Protein AF-A0A2G6JBA5-F1 (afdb_monomer)

Sequence (86 aa):
MLRFGLILLVLPALALMVVFYMDQAAVDACLDQGGSYNYDLAECDQNAQHPFKPLMARHPLLINGAMLLSVVGLLMCMKGLLWRPR

Structure (mmCIF, N/CA/C/O backbone):
data_AF-A0A2G6JBA5-F1
#
_entry.id   AF-A0A2G6JBA5-F1
#
loop_
_atom_site.group_PDB
_atom_site.id
_atom_site.type_symbol
_atom_site.label_atom_id
_atom_site.label_alt_id
_atom_site.label_comp_id
_atom_site.label_asym_id
_atom_site.label_entity_id
_atom_site.label_seq_id
_atom_site.pdbx_PDB_ins_code
_atom_site.Cartn_x
_atom_site.Cartn_y
_atom_site.Cartn_z
_atom_site.occupancy
_atom_site.B_iso_or_equiv
_atom_site.auth_seq_id
_atom_site.auth_comp_id
_atom_site.auth_asym_id
_atom_site.auth_atom_id
_atom_site.pdbx_PDB_model_num
ATOM 1 N N . MET A 1 1 ? 13.750 -5.498 -24.170 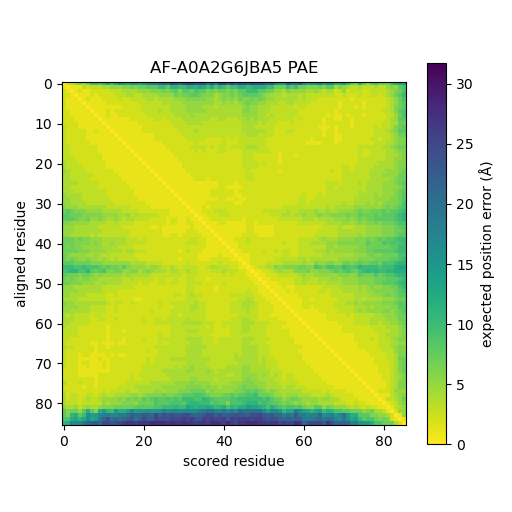1.00 77.19 1 MET A N 1
ATOM 2 C CA . MET A 1 1 ? 13.856 -4.509 -23.070 1.00 77.19 1 MET A CA 1
ATOM 3 C C . MET A 1 1 ? 12.543 -3.787 -22.809 1.00 77.19 1 MET A C 1
ATOM 5 O O . MET A 1 1 ? 12.106 -3.813 -21.672 1.00 77.19 1 MET A O 1
ATOM 9 N N . LEU A 1 2 ? 11.863 -3.248 -23.830 1.00 88.81 2 LEU A N 1
ATOM 10 C CA . LEU A 1 2 ? 10.598 -2.520 -23.638 1.00 88.81 2 LEU A CA 1
ATOM 11 C C . LEU A 1 2 ? 9.477 -3.352 -22.977 1.00 88.81 2 LEU A C 1
ATOM 13 O O . LEU A 1 2 ? 8.853 -2.882 -22.038 1.00 88.81 2 LEU A O 1
ATOM 17 N N . ARG A 1 3 ? 9.263 -4.609 -23.405 1.00 91.94 3 ARG A N 1
ATOM 18 C CA . ARG A 1 3 ? 8.243 -5.501 -22.808 1.00 91.94 3 ARG A CA 1
ATOM 19 C C . ARG A 1 3 ? 8.469 -5.741 -21.310 1.00 91.94 3 ARG A C 1
ATOM 21 O O . ARG A 1 3 ? 7.548 -5.596 -20.522 1.00 91.94 3 ARG A O 1
ATOM 28 N N . PHE A 1 4 ? 9.703 -6.062 -20.923 1.00 93.38 4 PHE A N 1
ATOM 29 C CA . PHE A 1 4 ? 10.062 -6.275 -19.518 1.00 93.38 4 PHE A CA 1
ATOM 30 C C . PHE A 1 4 ? 9.994 -4.985 -18.695 1.00 93.38 4 PHE A C 1
ATOM 32 O O . PHE A 1 4 ? 9.513 -5.025 -17.571 1.00 93.38 4 PHE A O 1
ATOM 39 N N . GLY A 1 5 ? 10.406 -3.845 -19.263 1.00 93.88 5 GLY A N 1
ATOM 40 C CA . GLY A 1 5 ? 10.264 -2.542 -18.609 1.00 93.88 5 GLY A CA 1
ATOM 41 C C . GLY A 1 5 ? 8.801 -2.188 -18.333 1.00 93.88 5 GLY A C 1
ATOM 42 O O . GLY A 1 5 ? 8.486 -1.749 -17.236 1.00 93.88 5 GLY A O 1
ATOM 43 N N . LEU A 1 6 ? 7.896 -2.461 -19.282 1.00 95.81 6 LEU A N 1
ATOM 44 C CA . LEU A 1 6 ? 6.453 -2.254 -19.109 1.00 95.81 6 LEU A CA 1
ATOM 45 C C . LEU A 1 6 ? 5.877 -3.123 -17.989 1.00 95.81 6 LEU A C 1
ATOM 47 O O . LEU A 1 6 ? 5.136 -2.617 -17.152 1.00 95.81 6 LEU A O 1
ATOM 51 N N . ILE A 1 7 ? 6.241 -4.408 -17.949 1.00 96.81 7 ILE A N 1
ATOM 52 C CA . ILE A 1 7 ? 5.811 -5.310 -16.871 1.00 96.81 7 ILE A CA 1
ATOM 53 C C . ILE A 1 7 ? 6.301 -4.776 -15.524 1.00 96.81 7 ILE A C 1
ATOM 55 O O . ILE A 1 7 ? 5.508 -4.628 -14.601 1.00 96.81 7 ILE A O 1
ATOM 59 N N . LEU A 1 8 ? 7.587 -4.433 -15.427 1.00 96.50 8 LEU A N 1
ATOM 60 C CA . LEU A 1 8 ? 8.195 -3.944 -14.193 1.00 96.50 8 LEU A CA 1
ATOM 61 C C . LEU A 1 8 ? 7.657 -2.56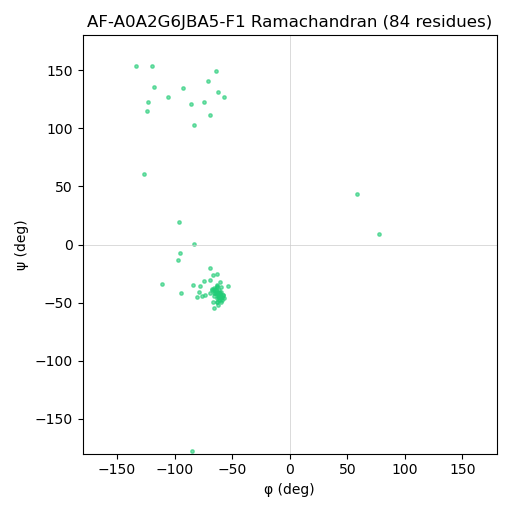9 -13.761 1.00 96.50 8 LEU A C 1
ATOM 63 O O . LEU A 1 8 ? 7.654 -2.264 -12.578 1.00 96.50 8 LEU A O 1
ATOM 67 N N . LEU A 1 9 ? 7.180 -1.755 -14.704 1.00 96.50 9 LEU A N 1
ATOM 68 C CA . LEU A 1 9 ? 6.563 -0.456 -14.442 1.00 96.50 9 LEU A CA 1
ATOM 69 C C . LEU A 1 9 ? 5.131 -0.583 -13.901 1.00 96.50 9 LEU A C 1
ATOM 71 O O . LEU A 1 9 ? 4.750 0.136 -12.981 1.00 96.50 9 LEU A O 1
ATOM 75 N N . VAL A 1 10 ? 4.326 -1.466 -14.497 1.00 97.56 10 VAL A N 1
ATOM 76 C CA . VAL A 1 10 ? 2.873 -1.520 -14.261 1.00 97.56 10 VAL A CA 1
ATOM 77 C C . VAL A 1 10 ? 2.502 -2.524 -13.174 1.00 97.56 10 VAL A C 1
ATOM 79 O O . VAL A 1 10 ? 1.647 -2.241 -12.336 1.00 97.56 10 VAL A O 1
ATOM 82 N N . LEU A 1 11 ? 3.139 -3.696 -13.163 1.00 97.62 11 LEU A N 1
ATOM 83 C CA . LEU A 1 11 ? 2.766 -4.789 -12.268 1.00 97.62 11 LEU A CA 1
ATOM 84 C C . LEU A 1 11 ? 2.899 -4.428 -10.776 1.00 97.62 11 LEU A C 1
ATOM 86 O O . LEU A 1 11 ? 1.964 -4.736 -10.035 1.00 97.62 11 LEU A O 1
ATOM 90 N N . PRO A 1 12 ? 3.956 -3.728 -10.312 1.00 97.44 12 PRO A N 1
ATOM 91 C CA . PRO A 1 12 ? 4.038 -3.310 -8.913 1.00 97.44 12 PRO A CA 1
ATOM 92 C C . PRO A 1 12 ? 2.925 -2.332 -8.521 1.00 97.44 12 PRO A C 1
ATOM 94 O O . PRO A 1 12 ? 2.386 -2.435 -7.425 1.00 97.44 12 PRO A O 1
ATOM 97 N N . ALA A 1 13 ? 2.531 -1.423 -9.419 1.00 96.25 13 ALA A N 1
ATOM 98 C CA . ALA A 1 13 ? 1.455 -0.469 -9.154 1.00 96.25 13 ALA A CA 1
ATOM 99 C C . ALA A 1 13 ? 0.096 -1.170 -8.994 1.00 96.25 13 ALA A C 1
ATOM 101 O O . ALA A 1 13 ? -0.641 -0.881 -8.054 1.00 96.25 13 ALA A O 1
ATOM 102 N N . LEU A 1 14 ? -0.210 -2.134 -9.869 1.00 97.88 14 LEU A N 1
ATOM 103 C CA . LEU A 1 14 ? -1.428 -2.942 -9.760 1.00 97.88 14 LEU A CA 1
ATOM 104 C C . LEU A 1 14 ? -1.429 -3.791 -8.484 1.00 97.88 14 LEU A C 1
ATOM 106 O O . LEU A 1 14 ? -2.444 -3.862 -7.797 1.00 97.88 14 LEU A O 1
ATOM 110 N N . ALA A 1 15 ? -0.291 -4.394 -8.134 1.00 97.44 15 ALA A N 1
ATOM 111 C CA . ALA A 1 15 ? -0.159 -5.158 -6.899 1.00 97.44 15 ALA A CA 1
ATOM 112 C C . ALA A 1 15 ? -0.402 -4.282 -5.659 1.00 97.44 15 ALA A C 1
ATOM 114 O O . ALA A 1 15 ? -1.171 -4.669 -4.782 1.00 97.44 15 ALA A O 1
ATOM 115 N N . LEU A 1 16 ? 0.184 -3.079 -5.608 1.00 97.31 16 LEU A N 1
ATOM 116 C CA . LEU A 1 16 ? -0.064 -2.126 -4.522 1.00 97.31 16 LEU A CA 1
ATOM 117 C C . LEU A 1 16 ? -1.532 -1.701 -4.449 1.00 97.31 16 LEU A C 1
ATOM 119 O O . LEU A 1 16 ? -2.066 -1.591 -3.350 1.00 97.31 16 LEU A O 1
ATOM 123 N N . MET A 1 17 ? -2.192 -1.496 -5.593 1.00 97.19 17 MET A N 1
ATOM 124 C CA . MET A 1 17 ? -3.616 -1.157 -5.632 1.00 97.19 17 MET A CA 1
ATOM 125 C C . MET A 1 17 ? -4.476 -2.263 -5.012 1.00 97.19 17 MET A C 1
ATOM 127 O O . MET A 1 17 ? -5.360 -1.966 -4.215 1.00 97.19 17 MET A O 1
ATOM 131 N N . VAL A 1 18 ? -4.191 -3.531 -5.326 1.00 97.88 18 VAL A N 1
ATOM 132 C CA . VAL A 1 18 ? -4.898 -4.677 -4.734 1.00 97.88 18 VAL A CA 1
ATOM 133 C C . VAL A 1 18 ? -4.667 -4.742 -3.227 1.00 97.88 18 VAL A C 1
ATOM 135 O O . VAL A 1 18 ? -5.630 -4.829 -2.474 1.00 97.88 18 VAL A O 1
ATOM 138 N N . VAL A 1 19 ? -3.412 -4.655 -2.772 1.00 97.19 19 VAL A N 1
ATOM 139 C CA . VAL A 1 19 ? -3.087 -4.701 -1.335 1.00 97.19 19 VAL A CA 1
ATOM 140 C C . VAL A 1 19 ? -3.777 -3.563 -0.584 1.00 97.19 19 VAL A C 1
ATOM 142 O O . VAL A 1 19 ? -4.379 -3.799 0.458 1.00 97.19 19 VAL A O 1
ATOM 145 N N . PHE A 1 20 ? -3.736 -2.347 -1.132 1.00 96.75 20 PHE A N 1
ATOM 146 C CA . PHE A 1 20 ? -4.397 -1.189 -0.540 1.00 96.75 20 PHE A CA 1
ATOM 147 C C . PHE A 1 20 ? -5.913 -1.374 -0.449 1.00 96.75 20 PHE A C 1
ATOM 149 O O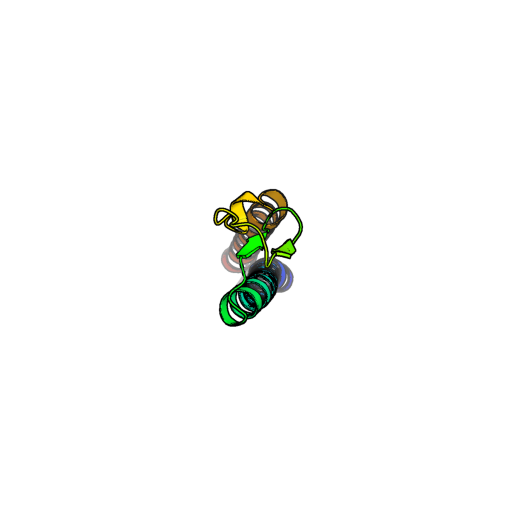 . PHE A 1 20 ? -6.501 -1.086 0.587 1.00 96.75 20 PHE A O 1
ATOM 156 N N . TYR A 1 21 ? -6.545 -1.876 -1.511 1.00 97.88 21 TYR A N 1
ATOM 157 C CA . TYR A 1 21 ? -7.992 -2.062 -1.525 1.00 97.88 21 TYR A CA 1
ATOM 158 C C . TYR A 1 21 ? -8.444 -3.142 -0.539 1.00 97.88 21 TYR A C 1
ATOM 160 O O . TYR A 1 21 ? -9.446 -2.965 0.143 1.00 97.88 21 TYR A O 1
ATOM 168 N N . MET A 1 22 ? -7.690 -4.237 -0.425 1.00 97.56 22 MET A N 1
ATOM 169 C CA . MET A 1 22 ? -7.976 -5.293 0.550 1.00 97.56 22 MET A CA 1
ATOM 170 C C . MET A 1 22 ? -7.811 -4.801 1.993 1.00 97.56 22 MET A C 1
ATOM 172 O O . MET A 1 22 ? -8.647 -5.116 2.835 1.00 97.56 22 MET A O 1
ATOM 176 N N . ASP A 1 23 ? -6.766 -4.014 2.272 1.00 96.25 23 ASP A N 1
ATOM 177 C CA . ASP A 1 23 ? -6.555 -3.400 3.589 1.00 96.25 23 ASP A CA 1
ATOM 178 C C . ASP A 1 23 ? -7.696 -2.432 3.929 1.00 96.25 23 ASP A C 1
ATOM 180 O O . ASP A 1 23 ? -8.279 -2.542 5.005 1.00 96.25 23 ASP A O 1
ATOM 184 N N . GLN A 1 24 ? -8.101 -1.565 2.990 1.00 97.06 24 GLN A N 1
ATOM 185 C CA . GLN A 1 24 ? -9.236 -0.674 3.227 1.00 97.06 24 GLN A CA 1
ATOM 186 C C . GLN A 1 24 ? -10.554 -1.414 3.402 1.00 97.06 24 GLN A C 1
ATOM 188 O O . GLN A 1 24 ? -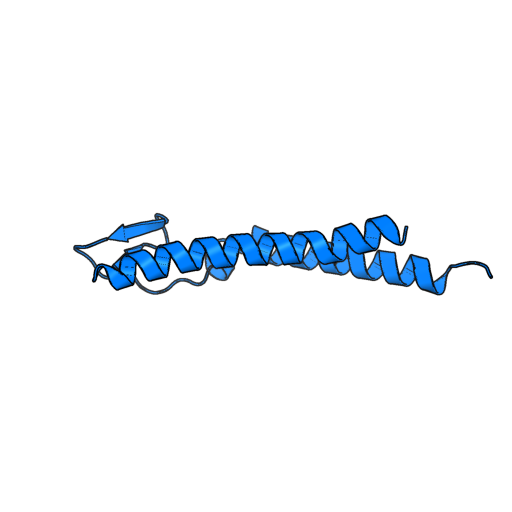11.301 -1.077 4.309 1.00 97.06 24 GLN A O 1
ATOM 193 N N . ALA A 1 25 ? -10.825 -2.444 2.602 1.00 97.75 25 ALA A N 1
ATOM 194 C CA . ALA A 1 25 ? -12.044 -3.228 2.751 1.00 97.75 25 ALA A CA 1
ATOM 195 C C . ALA A 1 25 ? -12.143 -3.877 4.144 1.00 97.75 25 ALA A C 1
ATOM 197 O O . ALA A 1 25 ? -13.231 -3.941 4.710 1.00 97.75 25 ALA A O 1
ATOM 198 N N . ALA A 1 26 ? -11.021 -4.330 4.717 1.00 97.38 26 ALA A N 1
ATOM 199 C CA . ALA A 1 26 ? -10.988 -4.882 6.071 1.00 97.38 26 ALA A CA 1
ATOM 200 C C . ALA A 1 26 ? -11.221 -3.810 7.150 1.00 97.38 26 ALA A C 1
ATOM 202 O O . ALA A 1 26 ? -11.965 -4.047 8.104 1.00 97.38 26 ALA A O 1
ATOM 203 N N . VAL A 1 27 ? -10.615 -2.629 6.985 1.00 97.75 27 VAL A N 1
ATOM 204 C CA . VAL A 1 27 ? -10.820 -1.479 7.877 1.00 97.75 27 VAL A CA 1
ATOM 205 C C . VAL A 1 27 ? -12.280 -1.033 7.840 1.00 97.75 27 VAL A C 1
ATOM 207 O O . VAL A 1 27 ? -12.918 -0.959 8.889 1.00 97.75 27 VAL A O 1
ATOM 210 N N . ASP A 1 28 ? -12.823 -0.800 6.647 1.00 97.69 28 ASP A N 1
ATOM 211 C CA . ASP A 1 28 ? -14.193 -0.329 6.443 1.00 97.69 28 ASP A CA 1
ATOM 212 C C . ASP A 1 28 ? -15.199 -1.337 7.017 1.00 97.69 28 ASP A C 1
ATOM 214 O O . ASP A 1 28 ? -16.068 -0.961 7.798 1.00 97.69 28 ASP A O 1
ATOM 218 N N . ALA A 1 29 ? -15.006 -2.639 6.767 1.00 98.00 29 ALA A N 1
ATOM 219 C CA . ALA A 1 29 ? -15.858 -3.683 7.335 1.00 98.00 29 ALA A CA 1
ATOM 220 C C . ALA A 1 29 ? -15.851 -3.712 8.875 1.00 98.00 29 ALA A C 1
ATOM 222 O O . ALA A 1 29 ? -16.857 -4.088 9.479 1.00 98.00 29 ALA A O 1
ATOM 223 N N . CYS A 1 30 ? -14.738 -3.352 9.521 1.00 97.75 30 CYS A N 1
ATOM 224 C CA . CYS A 1 30 ? -14.669 -3.252 10.979 1.00 97.75 30 CYS A CA 1
ATOM 225 C C . CYS A 1 30 ? -15.399 -2.011 11.503 1.00 97.75 30 CYS A C 1
ATOM 227 O O . CYS A 1 30 ? -16.152 -2.092 12.476 1.00 97.75 30 CYS A O 1
ATOM 229 N N . LEU A 1 31 ? -15.203 -0.870 10.840 1.00 96.81 31 LEU A N 1
ATOM 230 C CA . LEU A 1 31 ? -15.857 0.386 11.198 1.00 96.81 31 LEU A CA 1
ATOM 231 C C . LEU A 1 31 ? -17.379 0.301 11.015 1.00 96.81 31 LEU A C 1
ATOM 233 O O . LEU A 1 31 ? -18.120 0.770 11.876 1.00 96.81 31 LEU A O 1
ATOM 237 N N . ASP A 1 32 ? -17.848 -0.373 9.962 1.00 97.81 32 ASP A N 1
ATOM 238 C CA . ASP A 1 32 ? -19.273 -0.620 9.703 1.00 97.81 32 ASP A CA 1
ATOM 239 C C . ASP A 1 32 ? -19.935 -1.483 10.793 1.00 97.81 32 ASP A C 1
ATOM 241 O O . ASP A 1 32 ? -21.136 -1.375 11.038 1.00 97.81 32 ASP A O 1
ATOM 245 N N . GLN A 1 33 ? -19.155 -2.314 11.492 1.00 96.56 33 GLN A N 1
ATOM 246 C CA . GLN A 1 33 ? -19.612 -3.092 12.651 1.00 96.56 33 GLN A CA 1
ATOM 247 C C . GLN A 1 33 ? -19.588 -2.289 13.963 1.00 96.56 33 GLN A C 1
ATOM 249 O O . GLN A 1 33 ? -19.929 -2.832 15.012 1.00 96.56 33 GLN A O 1
ATOM 254 N N . GLY A 1 34 ? -19.178 -1.017 13.924 1.00 96.25 34 GLY A N 1
ATOM 255 C CA . GLY A 1 34 ? -19.007 -0.168 15.104 1.00 96.25 34 GLY A CA 1
ATOM 256 C C . GLY A 1 34 ? -17.727 -0.443 15.900 1.00 96.25 34 GLY A C 1
ATOM 257 O O . GLY A 1 34 ? -17.578 0.099 16.995 1.00 96.25 34 GLY A O 1
ATOM 258 N N . GLY A 1 35 ? -16.819 -1.264 15.364 1.00 96.69 35 GLY A N 1
ATOM 259 C CA . GLY A 1 35 ? -15.546 -1.595 15.997 1.00 96.69 35 GLY A CA 1
ATOM 260 C C . GLY A 1 35 ? -14.444 -0.577 15.707 1.00 96.69 35 GLY A C 1
ATOM 261 O O . GLY A 1 35 ? -14.629 0.424 15.011 1.00 96.69 35 GLY A O 1
ATOM 262 N N . SER A 1 36 ? -13.251 -0.855 16.225 1.00 97.50 36 SER A N 1
ATOM 263 C CA . SER A 1 36 ? -12.024 -0.115 15.945 1.00 97.50 36 SER A CA 1
ATOM 264 C C . SER A 1 36 ? -10.958 -1.061 15.401 1.00 97.50 36 SER A C 1
ATOM 266 O O . SER A 1 36 ? -10.592 -2.049 16.035 1.00 97.50 36 SER A O 1
ATOM 268 N N . TYR A 1 37 ? -10.451 -0.774 14.204 1.00 98.06 37 TYR A N 1
ATOM 269 C CA . TYR A 1 37 ? -9.476 -1.646 13.556 1.00 98.06 37 TYR A CA 1
ATOM 270 C C . TYR A 1 37 ? -8.090 -1.515 14.201 1.00 98.06 37 TYR A C 1
ATOM 272 O O . TYR A 1 37 ? -7.503 -0.431 14.222 1.00 98.06 37 TYR A O 1
ATOM 280 N N . ASN A 1 38 ? -7.537 -2.622 14.693 1.00 97.19 38 ASN A N 1
ATOM 281 C CA . ASN A 1 38 ? -6.173 -2.696 15.196 1.0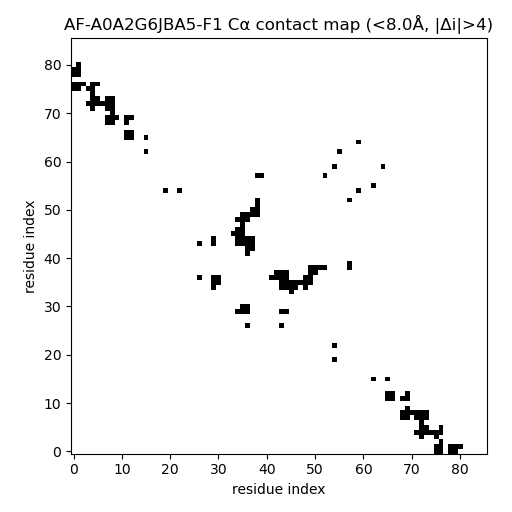0 97.19 38 ASN A CA 1
ATOM 282 C C . ASN A 1 38 ? -5.201 -2.911 14.030 1.00 97.19 38 ASN A C 1
ATOM 284 O O . ASN A 1 38 ? -5.031 -4.016 13.516 1.00 97.19 38 ASN A O 1
ATOM 288 N N . TYR A 1 39 ? -4.520 -1.839 13.639 1.00 96.31 39 TYR A N 1
ATOM 289 C CA . TYR A 1 39 ? -3.603 -1.824 12.502 1.00 96.31 39 TYR A CA 1
ATOM 290 C C . TYR A 1 39 ? -2.311 -2.635 12.711 1.00 96.31 39 TYR A C 1
ATOM 292 O O . TYR A 1 39 ? -1.665 -2.978 11.721 1.00 96.31 39 TYR A O 1
ATOM 300 N N . ASP A 1 40 ? -1.926 -2.929 13.959 1.00 94.12 40 ASP A N 1
ATOM 301 C CA . ASP A 1 40 ? -0.720 -3.712 14.270 1.00 94.12 40 ASP A CA 1
ATOM 302 C C . ASP A 1 40 ? -0.986 -5.221 14.192 1.00 94.12 40 ASP A C 1
ATOM 304 O O . ASP A 1 40 ? -0.112 -5.977 13.771 1.00 94.12 40 ASP A O 1
ATOM 308 N N . LEU A 1 41 ? -2.196 -5.647 14.572 1.00 95.06 41 LEU A N 1
ATOM 309 C CA . LEU A 1 41 ? -2.626 -7.050 14.527 1.00 95.06 41 LEU A CA 1
ATOM 310 C C . LEU A 1 41 ? -3.430 -7.402 13.267 1.00 95.06 41 LEU A C 1
ATOM 312 O O . LEU A 1 41 ? -3.582 -8.579 12.965 1.00 95.06 41 LEU A O 1
ATOM 316 N N . ALA A 1 42 ? -3.889 -6.397 12.514 1.00 95.12 42 ALA A N 1
ATOM 317 C CA . ALA A 1 42 ? -4.790 -6.543 11.369 1.00 95.12 42 ALA A CA 1
ATOM 318 C C . ALA A 1 42 ? -6.129 -7.215 11.735 1.00 95.12 42 ALA A C 1
ATOM 320 O O . ALA A 1 42 ? -6.629 -8.085 11.022 1.00 95.12 42 ALA A O 1
ATOM 321 N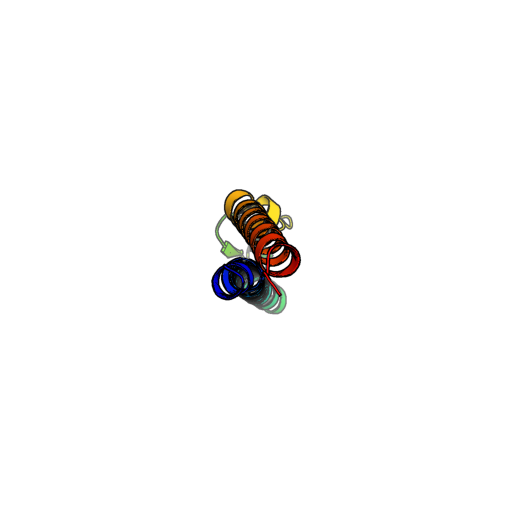 N . GLU A 1 43 ? -6.713 -6.797 12.859 1.00 96.12 43 GLU A N 1
ATOM 322 C CA . GLU A 1 43 ? -7.938 -7.373 13.419 1.00 96.12 43 GLU A CA 1
ATOM 323 C C . GLU A 1 43 ? -8.934 -6.287 13.826 1.00 96.12 43 GLU A C 1
ATOM 325 O O . GLU A 1 43 ? -8.557 -5.163 14.162 1.00 96.12 43 GLU A O 1
ATOM 330 N N . CYS A 1 44 ? -10.222 -6.631 13.825 1.00 97.06 44 CYS A N 1
ATOM 331 C CA . CYS A 1 44 ? -11.260 -5.751 14.342 1.00 97.06 44 CYS A CA 1
ATOM 332 C C . CYS A 1 44 ? -11.412 -5.932 15.854 1.00 97.06 44 CYS A C 1
ATOM 334 O O . CYS A 1 44 ? -11.728 -7.029 16.314 1.00 97.06 44 CYS A O 1
ATOM 336 N N . ASP A 1 45 ? -11.225 -4.858 16.619 1.00 97.12 45 ASP A N 1
ATOM 337 C CA . ASP A 1 45 ? -11.415 -4.847 18.067 1.00 97.12 45 ASP A CA 1
ATOM 338 C C . ASP A 1 45 ? -12.714 -4.117 18.422 1.00 97.12 45 ASP A C 1
ATOM 340 O O . ASP A 1 45 ? -12.950 -2.987 18.000 1.00 97.12 45 ASP A O 1
ATOM 344 N N . GLN A 1 46 ? -13.571 -4.771 19.201 1.00 96.25 46 GLN A N 1
ATOM 345 C CA . GLN A 1 46 ? -14.862 -4.226 19.632 1.00 96.25 46 GLN A CA 1
ATOM 346 C C . GLN A 1 46 ? -14.802 -3.562 21.017 1.00 96.25 46 GLN A C 1
ATOM 348 O O . GLN A 1 46 ? -15.777 -2.960 21.458 1.00 96.25 46 GLN A O 1
ATOM 353 N N . ASN A 1 47 ? -13.678 -3.683 21.729 1.00 94.69 47 ASN A N 1
ATOM 354 C CA . ASN A 1 47 ? -13.555 -3.266 23.126 1.00 94.69 47 ASN A CA 1
ATOM 355 C C . ASN A 1 47 ? -12.654 -2.041 23.307 1.00 94.69 47 ASN A C 1
ATOM 357 O O . ASN A 1 47 ? -12.897 -1.232 24.203 1.00 94.69 47 ASN A O 1
ATOM 361 N N . ALA A 1 48 ? -11.605 -1.909 22.492 1.00 94.25 48 ALA A N 1
ATOM 362 C CA . ALA A 1 48 ? -10.647 -0.811 22.583 1.00 94.25 48 ALA A CA 1
ATOM 363 C C . ALA A 1 48 ? -10.603 0.024 21.301 1.00 94.25 48 ALA A C 1
ATOM 365 O O . ALA A 1 48 ? -10.881 -0.463 20.210 1.00 94.25 48 ALA A O 1
ATOM 366 N N . GLN A 1 49 ? -10.228 1.298 21.442 1.00 94.56 49 GLN A N 1
ATOM 367 C CA . GLN A 1 49 ? -10.000 2.197 20.313 1.00 94.56 49 GLN A CA 1
ATOM 368 C C . GLN A 1 49 ? -8.531 2.183 19.895 1.00 94.56 49 GLN A C 1
ATOM 370 O O . GLN A 1 49 ? -7.637 2.309 20.733 1.00 94.56 49 GLN A O 1
ATOM 375 N N . HIS A 1 50 ? -8.292 2.104 18.589 1.00 95.81 50 HIS A N 1
ATOM 376 C CA . HIS A 1 50 ? -6.963 2.029 17.992 1.00 95.81 50 HIS A CA 1
ATOM 377 C C . HIS A 1 50 ? -6.693 3.240 17.089 1.00 95.81 50 HIS A C 1
ATOM 379 O O . HIS A 1 50 ? -7.557 3.632 16.300 1.00 95.81 50 HIS A O 1
ATOM 385 N N . PRO A 1 51 ? -5.502 3.860 17.171 1.00 95.44 51 PRO A N 1
ATOM 386 C CA . PRO A 1 51 ? -5.154 4.982 16.311 1.00 95.44 51 PRO A CA 1
ATOM 387 C C . PRO A 1 51 ? -4.926 4.519 14.868 1.00 95.44 51 PRO A C 1
ATOM 389 O O . PRO A 1 51 ? -4.291 3.492 14.625 1.00 95.44 51 PRO A O 1
ATOM 392 N N . PHE A 1 52 ? -5.382 5.325 13.907 1.00 95.31 52 PHE A N 1
ATOM 393 C CA . PHE A 1 52 ? -5.133 5.085 12.486 1.00 95.31 52 PHE A CA 1
ATOM 394 C C . PHE A 1 52 ? -3.631 4.994 12.187 1.00 95.31 52 PHE A C 1
ATOM 396 O O . PHE A 1 52 ? -2.871 5.915 12.501 1.00 95.31 52 PHE A O 1
ATOM 403 N N . LYS A 1 53 ? -3.210 3.909 11.523 1.00 96.44 53 LYS A N 1
ATOM 404 C CA . LYS A 1 53 ? -1.854 3.769 10.976 1.00 96.44 53 LYS A CA 1
ATOM 405 C C . LYS A 1 53 ? -1.913 3.474 9.475 1.00 96.44 53 LYS A C 1
ATOM 407 O O . LYS A 1 53 ? -2.356 2.391 9.078 1.00 96.44 53 LYS A O 1
ATOM 412 N N . PRO A 1 54 ? -1.415 4.381 8.617 1.00 94.69 54 PRO A N 1
ATOM 413 C CA . PRO A 1 54 ? -1.468 4.175 7.176 1.00 94.69 54 PRO A CA 1
ATOM 414 C C . PRO A 1 54 ? -0.633 2.959 6.758 1.00 94.69 54 PRO A C 1
ATOM 416 O O . PRO A 1 54 ? 0.411 2.673 7.350 1.00 94.69 54 PRO A O 1
ATOM 419 N N . LEU A 1 55 ? -1.054 2.278 5.688 1.00 94.50 55 LEU A N 1
ATOM 420 C CA . LEU A 1 55 ? -0.372 1.096 5.146 1.00 94.50 55 LEU A CA 1
ATOM 421 C C . LEU A 1 55 ? 1.121 1.354 4.861 1.00 94.50 55 LEU A C 1
ATOM 423 O O . LEU A 1 55 ? 1.962 0.494 5.107 1.00 94.50 55 LEU A O 1
ATOM 427 N N . MET A 1 56 ? 1.468 2.567 4.417 1.00 94.25 56 MET A N 1
ATOM 428 C CA . MET A 1 56 ? 2.856 2.972 4.165 1.00 94.25 56 MET A CA 1
ATOM 429 C C . MET A 1 56 ? 3.728 2.979 5.425 1.00 94.25 56 MET A C 1
ATOM 431 O O . MET A 1 56 ? 4.906 2.640 5.346 1.00 94.25 56 MET A O 1
ATOM 435 N N . ALA A 1 57 ? 3.164 3.339 6.582 1.00 95.88 57 ALA A N 1
ATOM 436 C CA . ALA A 1 57 ? 3.890 3.312 7.850 1.00 95.88 57 ALA A CA 1
ATOM 437 C C . ALA A 1 57 ? 4.073 1.877 8.367 1.00 95.88 57 ALA A C 1
ATOM 439 O O . ALA A 1 57 ? 5.085 1.582 8.996 1.00 95.88 57 ALA A O 1
ATOM 440 N N . ARG A 1 58 ? 3.119 0.984 8.070 1.00 95.25 58 ARG A N 1
ATOM 441 C CA . ARG A 1 58 ? 3.148 -0.430 8.476 1.00 95.25 58 ARG A CA 1
ATOM 442 C C . ARG A 1 58 ? 4.052 -1.293 7.600 1.00 95.25 58 ARG A C 1
ATOM 444 O O . ARG A 1 58 ? 4.787 -2.134 8.107 1.00 95.25 58 ARG A O 1
ATOM 451 N N . HIS A 1 59 ? 4.035 -1.066 6.287 1.00 96.31 59 HIS A N 1
ATOM 452 C CA . HIS A 1 59 ? 4.791 -1.854 5.310 1.00 96.31 59 HIS A CA 1
ATOM 453 C C . HIS A 1 59 ? 5.665 -0.972 4.398 1.00 96.31 59 HIS A C 1
ATOM 455 O O . HIS A 1 59 ? 5.517 -1.000 3.171 1.00 96.31 59 HIS A O 1
ATOM 461 N N . PRO A 1 60 ? 6.625 -0.210 4.962 1.00 96.75 60 PRO A N 1
ATOM 462 C CA . PRO A 1 60 ? 7.434 0.739 4.195 1.00 96.75 60 PRO A CA 1
ATOM 463 C C . PRO A 1 60 ? 8.296 0.053 3.132 1.00 96.75 60 PRO A C 1
ATOM 465 O O . PRO A 1 60 ? 8.461 0.585 2.038 1.00 96.75 60 PRO A O 1
ATOM 468 N N . LEU A 1 61 ? 8.819 -1.146 3.41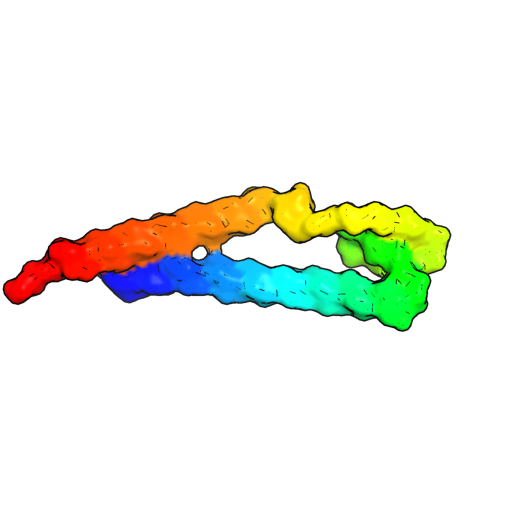6 1.00 97.25 61 LEU A N 1
ATOM 469 C CA . LEU A 1 61 ? 9.621 -1.913 2.457 1.00 97.25 61 LEU A CA 1
ATOM 470 C C . LEU A 1 61 ? 8.802 -2.359 1.243 1.00 97.25 61 LEU A C 1
ATOM 472 O O . LEU A 1 61 ? 9.301 -2.303 0.124 1.00 97.25 61 LEU A O 1
ATOM 476 N N . LEU A 1 62 ? 7.548 -2.766 1.454 1.00 96.50 62 LEU A N 1
ATOM 477 C CA . LEU A 1 62 ? 6.657 -3.188 0.376 1.00 96.50 62 LEU A CA 1
ATOM 478 C C . LEU A 1 62 ? 6.314 -2.006 -0.533 1.00 96.50 62 LEU A C 1
ATOM 480 O O . LEU A 1 62 ? 6.489 -2.106 -1.746 1.00 96.50 62 LEU A O 1
ATOM 484 N N . ILE A 1 63 ? 5.895 -0.876 0.047 1.00 96.44 63 ILE A N 1
ATOM 485 C CA . ILE A 1 63 ? 5.524 0.310 -0.735 1.00 96.44 63 ILE A CA 1
ATOM 486 C C . ILE A 1 63 ? 6.744 0.889 -1.454 1.00 96.44 63 ILE A C 1
ATOM 488 O O . ILE A 1 63 ? 6.734 1.007 -2.679 1.00 96.44 63 ILE A O 1
ATOM 492 N N . ASN A 1 64 ? 7.821 1.193 -0.727 1.00 97.19 64 ASN A N 1
ATOM 493 C CA . ASN A 1 64 ? 9.004 1.809 -1.329 1.00 97.19 64 ASN A CA 1
ATOM 494 C C . ASN A 1 64 ? 9.694 0.859 -2.314 1.00 97.19 64 ASN A C 1
ATOM 496 O O . ASN A 1 64 ? 10.143 1.293 -3.372 1.00 97.19 64 ASN A O 1
ATOM 500 N N . GLY A 1 65 ? 9.742 -0.440 -2.008 1.00 97.94 65 GLY A N 1
ATOM 501 C CA . GLY A 1 65 ? 10.292 -1.455 -2.902 1.00 97.94 65 GLY A CA 1
ATOM 502 C C . GLY A 1 65 ? 9.519 -1.540 -4.216 1.00 97.94 65 GLY A C 1
ATOM 503 O O . GLY A 1 65 ? 10.123 -1.482 -5.285 1.00 97.94 65 GLY A O 1
ATOM 504 N N . ALA A 1 66 ? 8.187 -1.597 -4.160 1.00 97.50 66 ALA A N 1
ATOM 505 C CA . ALA A 1 66 ? 7.349 -1.597 -5.356 1.00 97.50 66 ALA A CA 1
ATOM 506 C C . ALA A 1 66 ? 7.504 -0.303 -6.176 1.00 97.50 66 ALA A C 1
ATOM 508 O O . ALA A 1 66 ? 7.630 -0.372 -7.398 1.00 97.50 66 ALA A O 1
ATOM 509 N N . MET A 1 67 ? 7.587 0.864 -5.524 1.00 96.38 67 MET A N 1
ATOM 510 C CA . MET A 1 67 ? 7.851 2.134 -6.213 1.00 96.38 67 MET A CA 1
ATOM 511 C C . MET A 1 67 ? 9.224 2.147 -6.899 1.00 96.38 67 MET A C 1
ATOM 513 O O . MET A 1 67 ? 9.330 2.574 -8.049 1.00 96.38 67 MET A O 1
ATOM 517 N N . LEU A 1 68 ? 10.270 1.640 -6.238 1.00 98.06 68 LEU A N 1
ATOM 518 C CA . LEU A 1 68 ? 11.608 1.523 -6.826 1.00 98.06 68 LEU A CA 1
ATOM 519 C C . LEU A 1 68 ? 11.616 0.586 -8.037 1.00 98.06 68 LEU A C 1
ATOM 521 O O . LEU A 1 68 ? 12.225 0.919 -9.054 1.00 98.06 68 LEU A O 1
ATOM 525 N N . LEU A 1 69 ? 10.909 -0.547 -7.971 1.00 97.88 69 LEU A N 1
ATOM 526 C CA . LEU A 1 69 ? 10.750 -1.438 -9.124 1.00 97.88 69 LEU A CA 1
ATOM 527 C C . LEU A 1 69 ? 10.089 -0.702 -10.294 1.00 97.88 69 LEU A C 1
ATOM 529 O O . LEU A 1 69 ? 10.611 -0.754 -11.408 1.00 97.88 69 LEU A O 1
ATOM 533 N N . SER A 1 70 ? 9.025 0.064 -10.041 1.00 97.50 70 SER A N 1
ATOM 534 C CA . SER A 1 70 ? 8.381 0.870 -11.080 1.00 97.50 70 SER A CA 1
ATOM 535 C C . SER A 1 70 ? 9.336 1.889 -11.709 1.00 97.50 70 SER A C 1
ATOM 537 O O . SER A 1 70 ? 9.362 2.036 -12.932 1.00 97.50 70 SER A O 1
ATOM 539 N N . VAL A 1 71 ? 10.182 2.549 -10.909 1.00 97.75 71 VAL A N 1
ATOM 540 C CA . VAL A 1 71 ? 11.223 3.463 -11.414 1.00 97.75 71 VAL A CA 1
ATOM 541 C C . VAL A 1 71 ? 12.222 2.725 -12.309 1.00 97.75 71 VAL A C 1
ATOM 543 O O . VAL A 1 71 ? 12.530 3.199 -13.402 1.00 97.75 71 VAL A O 1
ATOM 546 N N . VAL A 1 72 ? 12.691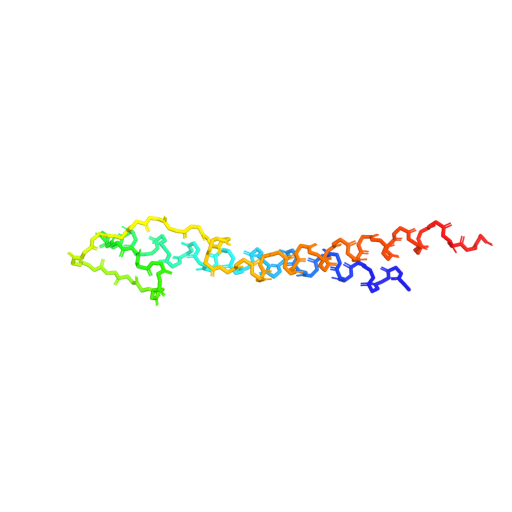 1.539 -11.911 1.00 97.44 72 VAL A N 1
ATOM 547 C CA . VAL A 1 72 ? 13.579 0.716 -12.751 1.00 97.44 72 VAL A CA 1
ATOM 548 C C . VAL A 1 72 ? 12.884 0.334 -14.064 1.00 97.44 72 VAL A C 1
ATOM 550 O O . VAL A 1 72 ? 13.486 0.448 -15.136 1.00 97.44 72 VAL A O 1
ATOM 553 N N . GLY A 1 73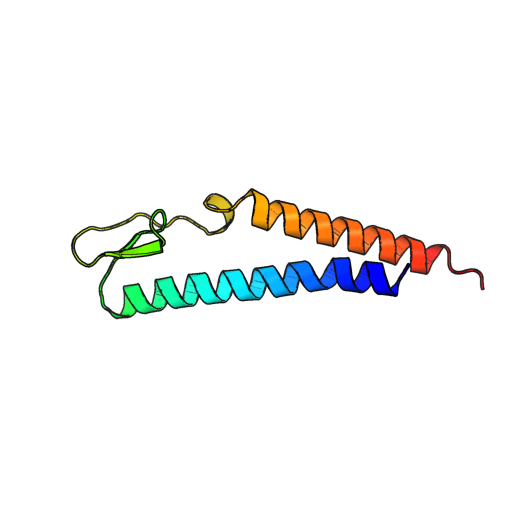 ? 11.604 -0.046 -14.011 1.00 96.88 73 GLY A N 1
ATOM 554 C CA . GLY A 1 73 ? 10.790 -0.329 -15.194 1.00 96.88 73 GLY A CA 1
ATOM 555 C C . GLY A 1 73 ? 10.704 0.863 -16.149 1.00 96.88 73 GLY A C 1
ATOM 556 O O . GLY A 1 73 ? 10.916 0.708 -17.356 1.00 96.88 73 GLY A O 1
ATOM 557 N N . LEU A 1 74 ? 10.499 2.069 -15.612 1.00 96.50 74 LEU A N 1
ATOM 558 C CA . LEU A 1 74 ? 10.489 3.312 -16.384 1.00 96.50 74 LEU A CA 1
ATOM 559 C C . LEU A 1 74 ? 11.829 3.557 -17.093 1.00 96.50 74 LEU A C 1
ATOM 561 O O . LEU A 1 74 ? 11.848 3.823 -18.297 1.00 96.50 74 LEU A O 1
ATOM 565 N N . LEU A 1 75 ? 12.953 3.417 -16.382 1.00 95.88 75 LEU A N 1
ATOM 566 C CA . LEU A 1 75 ? 14.294 3.584 -16.956 1.00 95.88 75 LEU A CA 1
ATOM 567 C C . LEU A 1 75 ? 14.551 2.578 -18.092 1.00 95.88 75 LEU A C 1
ATOM 569 O O . LEU A 1 75 ? 15.075 2.943 -19.147 1.00 95.88 75 LEU A O 1
ATOM 573 N N . MET A 1 76 ? 14.128 1.321 -17.923 1.00 94.75 76 MET A N 1
ATOM 574 C CA . MET A 1 76 ? 14.228 0.291 -18.964 1.00 94.75 76 MET A CA 1
ATOM 575 C C . MET A 1 76 ? 13.375 0.615 -20.196 1.00 94.75 76 MET A C 1
ATOM 577 O O . MET A 1 76 ? 13.818 0.381 -21.327 1.00 94.75 76 MET A O 1
ATOM 581 N N . CYS A 1 77 ? 12.169 1.154 -19.995 1.00 94.00 77 CYS A N 1
ATOM 582 C CA . CYS A 1 77 ? 11.299 1.616 -21.074 1.00 94.00 77 CYS A CA 1
ATOM 583 C C . CYS A 1 77 ? 11.934 2.767 -21.854 1.00 94.00 77 CYS A C 1
ATOM 585 O O . CYS A 1 77 ? 12.029 2.678 -23.079 1.00 94.00 77 CYS A O 1
ATOM 587 N N . MET A 1 78 ? 12.437 3.794 -21.160 1.00 93.25 78 MET A N 1
ATOM 588 C CA . MET A 1 78 ? 13.138 4.918 -21.791 1.00 93.25 78 MET A CA 1
ATOM 589 C C . MET A 1 78 ? 14.338 4.435 -22.602 1.00 93.25 78 MET A C 1
ATOM 591 O O . MET A 1 78 ? 14.471 4.790 -23.771 1.00 93.25 78 MET A O 1
ATOM 595 N N . LYS A 1 79 ? 15.155 3.537 -22.036 1.00 92.62 79 LYS A N 1
ATOM 596 C CA . LYS A 1 79 ? 16.282 2.929 -22.751 1.00 92.62 79 LYS A CA 1
ATOM 597 C C . LYS A 1 79 ? 15.829 2.209 -24.023 1.00 92.62 79 LYS A C 1
ATOM 599 O O . LYS A 1 79 ? 16.471 2.322 -25.059 1.00 92.62 79 LYS A O 1
ATOM 604 N N . GLY A 1 80 ? 14.734 1.452 -23.946 1.00 89.62 80 GLY A N 1
ATOM 605 C CA . GLY A 1 80 ? 14.185 0.702 -25.076 1.00 89.62 80 GLY A CA 1
ATOM 606 C C . GLY A 1 80 ? 13.575 1.574 -26.176 1.00 89.62 80 GLY A C 1
ATOM 607 O O . GLY A 1 80 ? 13.609 1.170 -27.335 1.00 89.62 80 GLY A O 1
ATOM 608 N N . LEU A 1 81 ? 13.027 2.739 -25.824 1.00 89.31 81 LEU A N 1
ATOM 609 C CA . LEU A 1 81 ? 12.457 3.708 -26.765 1.00 89.31 81 LEU A CA 1
ATOM 610 C C . LEU A 1 81 ? 13.541 4.567 -27.428 1.00 89.31 81 LEU A C 1
ATOM 612 O O . LEU A 1 81 ? 13.511 4.742 -28.641 1.00 89.31 81 LEU A O 1
ATOM 616 N N . LEU A 1 82 ? 14.504 5.065 -26.647 1.00 88.12 82 LEU A N 1
ATOM 617 C CA . LEU A 1 82 ? 15.539 5.994 -27.114 1.00 88.12 82 LEU A CA 1
ATOM 618 C C . LEU A 1 82 ? 16.658 5.307 -27.907 1.00 88.12 82 LEU A C 1
ATOM 620 O O . LEU A 1 82 ? 17.147 5.869 -28.879 1.00 88.12 82 LEU A O 1
ATOM 624 N N . TRP A 1 83 ? 17.046 4.084 -27.532 1.00 83.12 83 TRP A N 1
ATOM 625 C CA . TRP A 1 83 ? 18.075 3.307 -28.240 1.00 83.12 83 TRP A CA 1
ATOM 626 C C . TRP A 1 83 ? 17.504 2.318 -29.254 1.00 83.12 83 TRP A C 1
ATOM 628 O O . TRP A 1 83 ? 18.184 1.364 -29.630 1.00 83.12 83 TRP A O 1
ATOM 638 N N . ARG A 1 84 ? 16.259 2.500 -29.703 1.00 70.19 84 ARG A N 1
ATOM 639 C CA . ARG A 1 84 ? 15.735 1.695 -30.807 1.00 70.19 84 ARG A CA 1
ATOM 640 C C . ARG A 1 84 ? 16.475 2.118 -32.088 1.00 70.19 84 ARG A C 1
ATOM 642 O O . ARG A 1 84 ? 16.267 3.253 -32.518 1.00 70.19 84 ARG A O 1
ATOM 649 N N . PRO A 1 85 ? 17.337 1.266 -32.686 1.00 61.94 85 PRO A N 1
ATOM 650 C CA . PRO A 1 85 ? 17.908 1.588 -33.985 1.00 61.94 85 PRO A CA 1
ATOM 651 C C . PRO A 1 85 ? 16.743 1.678 -34.973 1.00 61.94 85 PRO A C 1
ATOM 653 O O . PRO A 1 85 ? 15.839 0.836 -34.930 1.00 61.94 85 PRO A O 1
ATOM 656 N N . ARG A 1 86 ? 16.712 2.760 -35.754 1.00 62.88 86 ARG A N 1
ATOM 657 C CA . ARG A 1 86 ? 15.747 2.914 -36.843 1.00 62.88 86 ARG A CA 1
ATOM 658 C C . ARG A 1 86 ? 15.985 1.859 -37.909 1.00 62.88 86 ARG A C 1
ATOM 660 O O . ARG A 1 86 ? 17.173 1.601 -38.196 1.00 62.88 86 ARG A O 1
#

pLDDT: mean 94.55, std 6.49, range [61.94, 98.06]

Solvent-accessible surface area (backbone atoms only — not comparable to full-atom values): 4708 Å² total; per-residue (Å²): 97,44,70,61,11,48,47,37,34,47,52,38,54,53,51,48,51,51,54,51,51,55,53,48,53,54,43,50,60,21,46,75,71,71,30,24,41,33,66,90,79,74,45,70,31,81,85,56,87,49,74,92,64,58,65,59,79,77,38,44,67,60,51,54,48,33,51,50,42,21,53,53,9,47,54,35,29,51,50,40,64,73,68,51,80,128

Mean predicted aligned error: 4.0 Å

Organism: Neptuniibacter caesariensis (NCBI:txid207954)

Foldseek 3Di:
DQVVLVCLQVVLVVVVVVVQVVLVVLQVVLVVVVFAQAPQVRDTHRPDHHDDDDPCNVCVCSVVVSVVSNVVSVVVNCCCVVPDDD

Secondary structure (DSSP, 8-state):
-HHHHHHHHHHHHHHHHHHHHHHHHHHHHHHHTT-EEETTTTEEESSS------HHHH-HHHHHHHHHHHHHHHHHHHHHHHT---

Radius of gyration: 18.53 Å; Cα contacts (8 Å, |Δi|>4): 88; chains: 1; bounding box: 38×13×60 Å